Protein AF-A0A257GTY5-F1 (afdb_monomer_lite)

pLDDT: mean 78.93, std 19.8, range [33.22, 96.62]

Structure (mmCIF, N/CA/C/O backbone):
data_AF-A0A257GTY5-F1
#
_entry.id   AF-A0A257GTY5-F1
#
loop_
_atom_site.group_PDB
_atom_site.id
_atom_site.type_symbol
_atom_site.label_atom_id
_atom_site.label_alt_id
_atom_site.label_comp_id
_atom_site.label_asym_id
_atom_site.label_entity_id
_atom_site.label_seq_id
_atom_site.pdbx_PDB_ins_code
_atom_site.Cartn_x
_atom_site.Cartn_y
_atom_site.Cartn_z
_atom_site.occupancy
_atom_site.B_iso_or_equiv
_atom_site.auth_seq_id
_atom_site.auth_comp_id
_atom_site.auth_asym_id
_atom_site.auth_atom_id
_atom_site.pdbx_PDB_model_num
ATOM 1 N N . MET A 1 1 ? -4.261 -2.849 1.178 1.00 85.88 1 MET A N 1
ATOM 2 C CA . MET A 1 1 ? -4.581 -4.123 0.487 1.00 85.88 1 MET A CA 1
ATOM 3 C C . MET A 1 1 ? -6.033 -4.176 0.035 1.00 85.88 1 MET A C 1
ATOM 5 O O . MET A 1 1 ? -6.269 -3.995 -1.147 1.00 85.88 1 MET A O 1
ATOM 9 N N . ALA A 1 2 ? -7.005 -4.370 0.934 1.00 87.62 2 ALA A N 1
ATOM 10 C CA . ALA A 1 2 ? -8.425 -4.482 0.573 1.00 87.62 2 ALA A CA 1
ATOM 11 C C . ALA A 1 2 ? -8.939 -3.290 -0.258 1.00 87.62 2 ALA A C 1
ATOM 13 O O . ALA A 1 2 ? -9.500 -3.480 -1.330 1.00 87.62 2 ALA A O 1
ATOM 14 N N . VAL A 1 3 ? -8.657 -2.067 0.202 1.00 88.75 3 VAL A N 1
ATOM 15 C CA . VAL A 1 3 ? -9.024 -0.817 -0.491 1.00 88.75 3 VAL A CA 1
ATOM 16 C C . VAL A 1 3 ? -8.199 -0.580 -1.766 1.00 88.75 3 VAL A C 1
ATOM 18 O O . VAL A 1 3 ? -8.661 0.113 -2.662 1.00 88.75 3 VAL A O 1
ATOM 21 N N . GLU A 1 4 ? -7.010 -1.182 -1.867 1.00 87.31 4 GLU A N 1
ATOM 22 C CA . GLU A 1 4 ? -6.084 -0.976 -2.993 1.00 87.31 4 GLU A CA 1
ATOM 23 C C . GLU A 1 4 ? -6.451 -1.837 -4.200 1.00 87.31 4 GLU A C 1
ATOM 25 O O . GLU A 1 4 ? -6.582 -1.356 -5.318 1.00 87.31 4 GLU A O 1
ATOM 30 N N . SER A 1 5 ? -6.590 -3.143 -3.975 1.00 89.94 5 SER A N 1
ATOM 31 C CA . SER A 1 5 ? -6.676 -4.144 -5.041 1.00 89.94 5 SER A CA 1
ATOM 32 C C . SER A 1 5 ? -7.868 -5.082 -4.898 1.00 89.94 5 SER A C 1
ATOM 34 O O . SER A 1 5 ? -8.028 -5.981 -5.721 1.00 89.94 5 SER A O 1
ATOM 36 N N . GLY A 1 6 ? -8.658 -4.968 -3.825 1.00 89.25 6 GLY A N 1
ATOM 37 C CA . GLY A 1 6 ? -9.642 -5.997 -3.484 1.00 89.25 6 GLY A CA 1
ATOM 38 C C . GLY A 1 6 ? -9.003 -7.374 -3.264 1.00 89.25 6 GLY A C 1
ATOM 39 O O . GLY A 1 6 ? -9.635 -8.386 -3.538 1.00 89.25 6 GLY A O 1
ATOM 40 N N . PHE A 1 7 ? -7.741 -7.409 -2.813 1.00 90.56 7 PHE A N 1
ATOM 41 C CA . PHE A 1 7 ? -6.913 -8.618 -2.683 1.00 90.56 7 PHE A CA 1
ATOM 42 C C . PHE A 1 7 ? -6.520 -9.295 -4.011 1.00 90.56 7 PHE A C 1
ATOM 44 O O . PHE A 1 7 ? -6.066 -10.438 -4.010 1.00 90.56 7 PHE A O 1
ATOM 51 N N . ASN A 1 8 ? -6.621 -8.598 -5.145 1.00 92.12 8 ASN A N 1
ATOM 52 C CA . ASN A 1 8 ? -6.115 -9.092 -6.423 1.00 92.12 8 ASN A CA 1
ATOM 53 C C . ASN A 1 8 ? -4.604 -8.823 -6.572 1.00 92.12 8 ASN A C 1
ATOM 55 O O . ASN A 1 8 ? -4.175 -7.686 -6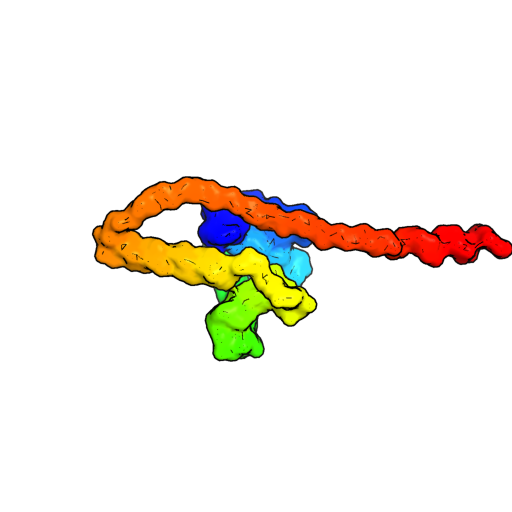.768 1.00 92.12 8 ASN A O 1
ATOM 59 N N . GLN A 1 9 ? -3.791 -9.882 -6.541 1.00 90.75 9 GLN A N 1
ATOM 60 C CA . GLN A 1 9 ? -2.329 -9.786 -6.675 1.00 90.75 9 GLN A CA 1
ATOM 61 C C . GLN A 1 9 ? -1.850 -9.277 -8.042 1.00 90.75 9 GLN A C 1
ATOM 63 O O . GLN A 1 9 ? -0.738 -8.773 -8.144 1.00 90.75 9 GLN A O 1
ATOM 68 N N . PHE A 1 10 ? -2.680 -9.371 -9.083 1.00 92.50 10 PHE A N 1
ATOM 69 C CA . PHE A 1 10 ? -2.343 -8.945 -10.443 1.00 92.50 10 PHE A CA 1
ATOM 70 C C . PHE A 1 10 ? -2.939 -7.582 -10.808 1.00 92.50 10 PHE A C 1
ATOM 72 O O . PHE A 1 10 ? -2.881 -7.178 -11.968 1.00 92.50 10 PHE A O 1
ATOM 79 N N . ALA A 1 11 ? -3.521 -6.867 -9.839 1.00 90.19 11 ALA A N 1
ATOM 80 C CA . ALA A 1 11 ? -4.097 -5.550 -10.071 1.00 90.19 11 ALA A CA 1
ATOM 81 C C . ALA A 1 11 ? -3.036 -4.558 -10.573 1.00 90.19 11 ALA A C 1
ATOM 83 O O . ALA A 1 11 ? -1.925 -4.485 -10.039 1.00 90.19 11 ALA A O 1
ATOM 84 N N . GLN A 1 12 ? -3.397 -3.767 -11.581 1.00 91.81 12 GLN A N 1
ATOM 85 C CA . GLN A 1 12 ? -2.562 -2.705 -12.133 1.00 91.81 12 GLN A CA 1
ATOM 86 C C . GLN A 1 12 ? -3.416 -1.477 -12.428 1.00 91.81 12 GLN A C 1
ATOM 88 O O . GLN A 1 12 ? -4.527 -1.603 -12.944 1.00 91.81 12 GLN A O 1
ATOM 93 N N . SER A 1 13 ? -2.884 -0.295 -12.142 1.00 88.38 13 SER A N 1
ATOM 94 C CA . SER A 1 13 ? -3.519 0.972 -12.494 1.00 88.38 13 SER A CA 1
ATOM 95 C C . SER A 1 13 ? -2.908 1.574 -13.761 1.00 88.38 13 SER A C 1
ATOM 97 O O . SER A 1 13 ? -1.753 1.313 -14.102 1.00 88.38 13 SER A O 1
ATOM 99 N N . ALA A 1 14 ? -3.661 2.452 -14.431 1.00 86.81 14 ALA A N 1
ATOM 100 C CA . ALA A 1 14 ? -3.183 3.185 -15.608 1.00 86.81 14 ALA A CA 1
ATOM 101 C C . ALA A 1 14 ? -1.943 4.056 -15.316 1.00 86.81 14 ALA A C 1
ATOM 103 O O . ALA A 1 14 ? -1.128 4.298 -16.202 1.00 86.81 14 ALA A O 1
ATOM 104 N N . VAL A 1 15 ? -1.775 4.494 -14.064 1.00 82.75 15 VAL A N 1
ATOM 105 C CA . VAL A 1 15 ? -0.631 5.308 -13.627 1.00 82.75 15 VAL A CA 1
ATOM 106 C C . VAL A 1 15 ? 0.579 4.465 -13.202 1.00 82.75 15 VAL A C 1
ATOM 108 O O . VAL A 1 15 ? 1.634 5.014 -12.895 1.00 82.75 15 VAL A O 1
ATOM 111 N N . GLY A 1 16 ? 0.478 3.130 -13.235 1.00 86.25 16 GLY A N 1
ATOM 112 C CA . GLY A 1 16 ? 1.597 2.218 -12.978 1.00 86.25 16 GLY A CA 1
ATOM 113 C C . GLY A 1 16 ? 1.740 1.756 -11.526 1.00 86.25 16 GLY A C 1
ATOM 114 O O . GLY A 1 16 ? 2.820 1.309 -11.138 1.00 86.25 16 GLY A O 1
ATOM 115 N N . ALA A 1 17 ? 0.678 1.851 -10.727 1.00 90.56 17 ALA A N 1
ATOM 116 C CA . ALA A 1 17 ? 0.589 1.142 -9.454 1.00 90.56 17 ALA A CA 1
ATOM 117 C C . ALA A 1 17 ? 0.322 -0.347 -9.713 1.00 90.56 17 ALA A C 1
ATOM 119 O O . ALA A 1 17 ? -0.474 -0.676 -10.593 1.00 90.56 17 ALA A O 1
ATOM 120 N N . GLN A 1 18 ? 1.002 -1.249 -8.999 1.00 93.12 18 GLN A N 1
ATOM 121 C CA . GLN A 1 18 ? 0.929 -2.692 -9.263 1.00 93.12 18 GLN A CA 1
ATOM 122 C C . GLN A 1 18 ? 0.847 -3.517 -7.968 1.00 93.12 18 GLN A C 1
ATOM 124 O O . GLN A 1 18 ? 1.418 -3.158 -6.931 1.00 93.12 18 GLN A O 1
ATOM 129 N N . GLY A 1 19 ? 0.149 -4.650 -8.046 1.00 92.12 19 GLY A N 1
ATOM 130 C CA . GLY A 1 19 ? 0.090 -5.665 -6.996 1.00 92.12 19 GLY A CA 1
ATOM 131 C C . GLY A 1 19 ? -0.944 -5.413 -5.897 1.00 92.12 19 GLY A C 1
ATOM 132 O O . GLY A 1 19 ? -1.745 -4.477 -5.952 1.00 92.12 19 GLY A O 1
ATOM 133 N N . LEU A 1 20 ? -0.911 -6.256 -4.862 1.00 93.69 20 LEU A N 1
ATOM 134 C CA . LEU A 1 20 ? -1.867 -6.258 -3.744 1.00 93.69 20 LEU A CA 1
ATOM 135 C C . LEU A 1 20 ? -2.027 -4.913 -3.022 1.00 93.69 20 LEU A C 1
ATOM 137 O O . LEU A 1 20 ? -3.116 -4.582 -2.545 1.00 93.69 20 LEU A O 1
ATOM 141 N N . MET A 1 21 ? -0.940 -4.169 -2.883 1.00 94.19 21 MET A N 1
ATOM 142 C CA . MET A 1 21 ? -0.867 -2.882 -2.206 1.00 94.19 21 MET A CA 1
ATOM 143 C C . MET A 1 21 ? -0.781 -1.708 -3.182 1.00 94.19 21 MET A C 1
ATOM 145 O O . MET A 1 21 ? -0.551 -0.600 -2.727 1.00 94.19 21 MET A O 1
ATOM 149 N N . GLN A 1 22 ? -0.961 -1.939 -4.491 1.00 93.00 22 GLN A N 1
ATOM 150 C CA . GLN A 1 22 ? -0.922 -0.891 -5.521 1.00 93.00 22 GLN A CA 1
ATOM 151 C C . GLN A 1 22 ? 0.296 0.040 -5.362 1.00 93.00 22 GLN A C 1
ATOM 153 O O . GLN A 1 22 ? 0.197 1.263 -5.353 1.00 93.00 22 GLN A O 1
ATOM 158 N N . VAL A 1 23 ? 1.489 -0.546 -5.242 1.00 90.62 23 VAL A N 1
ATOM 159 C CA . VAL A 1 23 ? 2.727 0.228 -5.088 1.00 90.62 23 VAL A CA 1
ATOM 160 C C . VAL A 1 23 ? 3.187 0.730 -6.455 1.00 90.62 23 VAL A C 1
ATOM 162 O O . VAL A 1 23 ? 3.207 -0.031 -7.424 1.00 90.62 23 VAL A O 1
ATOM 165 N N . MET A 1 24 ? 3.612 1.993 -6.540 1.00 90.12 24 MET A N 1
ATOM 166 C CA . MET A 1 24 ? 4.228 2.546 -7.750 1.00 90.12 24 MET A CA 1
ATOM 167 C C . MET A 1 24 ? 5.636 1.977 -7.964 1.00 90.12 24 MET A C 1
ATOM 169 O O . MET A 1 24 ? 6.627 2.505 -7.459 1.00 90.12 24 MET A O 1
ATOM 173 N N . THR A 1 25 ? 5.742 0.905 -8.747 1.00 86.50 25 THR A N 1
ATOM 174 C CA . THR A 1 25 ? 6.997 0.160 -8.978 1.00 86.50 25 THR A CA 1
ATOM 175 C C . THR A 1 25 ? 8.069 0.967 -9.704 1.00 86.50 25 THR A C 1
ATOM 177 O O . THR A 1 25 ? 9.252 0.669 -9.576 1.00 86.50 25 THR A O 1
ATOM 180 N N . LYS A 1 26 ? 7.677 2.008 -10.450 1.00 86.50 26 LYS A N 1
ATOM 181 C CA . LYS A 1 26 ? 8.614 2.965 -11.060 1.00 86.50 26 LYS A CA 1
ATOM 182 C C . LYS A 1 26 ? 9.264 3.897 -10.033 1.00 86.50 26 LYS A C 1
ATOM 184 O O . LYS A 1 26 ? 10.410 4.269 -10.231 1.00 86.50 26 LYS A O 1
ATOM 189 N N . ILE A 1 27 ? 8.538 4.278 -8.979 1.00 86.44 27 ILE A N 1
ATOM 190 C CA . ILE A 1 27 ? 9.019 5.203 -7.938 1.00 86.44 27 ILE A CA 1
ATOM 191 C C . ILE A 1 27 ? 9.818 4.443 -6.876 1.00 86.44 27 ILE A C 1
ATOM 193 O O . ILE A 1 27 ? 10.827 4.936 -6.390 1.00 86.44 27 ILE A O 1
ATOM 197 N N . HIS A 1 28 ? 9.373 3.233 -6.534 1.00 89.00 28 HIS A N 1
ATOM 198 C CA . HIS A 1 28 ? 9.961 2.397 -5.486 1.00 89.00 28 HIS A CA 1
ATOM 199 C C . HIS A 1 28 ? 10.768 1.220 -6.041 1.00 89.00 28 HIS A C 1
ATOM 201 O O . HIS A 1 28 ? 10.783 0.147 -5.437 1.00 89.00 28 HIS A O 1
ATOM 207 N N . SER A 1 29 ? 11.386 1.376 -7.216 1.00 87.38 29 SER A N 1
ATOM 208 C CA . SER A 1 29 ? 12.134 0.289 -7.860 1.00 87.38 29 SER A CA 1
ATOM 209 C C . SER A 1 29 ? 13.264 -0.230 -6.974 1.00 87.38 29 SER A C 1
ATOM 211 O O . SER A 1 29 ? 13.427 -1.439 -6.853 1.00 87.38 29 SER A O 1
ATOM 213 N N . ASP A 1 30 ? 13.952 0.671 -6.266 1.00 89.81 30 ASP A N 1
ATOM 214 C CA . ASP A 1 30 ? 15.005 0.377 -5.287 1.00 89.81 30 ASP A CA 1
ATOM 215 C C . ASP A 1 30 ? 14.569 -0.650 -4.231 1.00 89.81 30 ASP A C 1
ATOM 217 O O . ASP A 1 30 ? 15.322 -1.558 -3.883 1.00 89.81 30 ASP A O 1
ATOM 221 N N . LYS A 1 31 ? 13.319 -0.560 -3.762 1.00 88.31 31 LYS A N 1
ATOM 222 C CA . LYS A 1 31 ? 12.762 -1.474 -2.755 1.00 88.31 31 LYS A CA 1
ATOM 223 C C . LYS A 1 31 ? 12.422 -2.855 -3.328 1.00 88.31 31 LYS A C 1
ATOM 225 O O . LYS A 1 31 ? 12.255 -3.792 -2.551 1.00 88.31 31 LYS A O 1
ATOM 230 N N . TYR A 1 32 ? 12.325 -2.987 -4.653 1.00 88.62 32 TYR A N 1
ATOM 231 C CA . TYR A 1 32 ? 12.038 -4.239 -5.361 1.00 88.62 32 TYR A CA 1
ATOM 232 C C . TYR A 1 32 ? 13.278 -4.922 -5.953 1.00 88.62 32 TYR A C 1
ATOM 234 O O . TYR A 1 32 ? 13.205 -6.113 -6.255 1.00 88.62 32 TYR A O 1
ATOM 242 N N . GLU A 1 33 ? 14.408 -4.225 -6.106 1.00 88.12 33 GLU A N 1
ATOM 243 C CA . GLU A 1 33 ? 15.627 -4.784 -6.723 1.00 88.12 33 GLU A CA 1
ATOM 244 C C . GLU A 1 33 ? 16.064 -6.098 -6.057 1.00 88.12 33 GLU A C 1
ATOM 246 O O . GLU A 1 33 ? 16.270 -7.108 -6.728 1.00 88.12 33 GLU A O 1
ATOM 251 N N . ASN A 1 34 ? 16.063 -6.137 -4.721 1.00 85.06 34 ASN A N 1
ATOM 252 C CA . ASN A 1 34 ? 16.451 -7.321 -3.943 1.00 85.06 34 ASN A CA 1
ATOM 253 C C . ASN A 1 34 ? 15.472 -8.508 -4.056 1.00 85.06 34 ASN A C 1
ATOM 255 O O . ASN A 1 34 ? 15.740 -9.573 -3.503 1.00 85.06 34 ASN A O 1
ATOM 259 N N . PHE A 1 35 ? 14.340 -8.335 -4.743 1.00 82.25 35 PHE A N 1
ATOM 260 C CA . PHE A 1 35 ? 13.290 -9.343 -4.896 1.00 82.25 35 PHE A CA 1
ATOM 261 C C . PHE A 1 35 ? 13.083 -9.790 -6.352 1.00 82.25 35 PHE A C 1
ATOM 263 O O . PHE A 1 35 ? 12.132 -10.513 -6.636 1.00 82.25 35 PHE A O 1
ATOM 270 N N . GLY A 1 36 ? 13.957 -9.386 -7.282 1.00 80.94 36 GLY A N 1
ATOM 271 C CA . GLY A 1 36 ? 13.826 -9.712 -8.710 1.00 80.94 36 GLY A CA 1
ATOM 272 C C . GLY A 1 36 ? 13.219 -8.588 -9.557 1.00 80.94 36 GLY A C 1
ATOM 273 O O . GLY A 1 36 ? 12.730 -8.834 -10.661 1.00 80.94 36 GLY A O 1
ATOM 274 N N . GLY A 1 37 ? 13.248 -7.350 -9.056 1.00 84.88 37 GLY A N 1
ATOM 275 C CA . GLY A 1 37 ? 12.866 -6.152 -9.801 1.00 84.88 37 GLY A CA 1
ATOM 276 C C . GLY A 1 37 ? 11.352 -5.963 -9.936 1.00 84.88 37 GLY A C 1
ATOM 277 O O . GLY A 1 37 ? 10.559 -6.453 -9.137 1.00 84.88 37 GLY A O 1
ATOM 278 N N . LYS A 1 38 ? 10.920 -5.218 -10.961 1.00 78.38 38 LYS A N 1
ATOM 279 C CA . LYS A 1 38 ? 9.529 -4.728 -11.088 1.00 78.38 38 LYS A CA 1
ATOM 280 C C . LYS A 1 38 ? 8.463 -5.827 -11.093 1.00 78.38 38 LYS A C 1
ATOM 282 O O . LYS A 1 38 ? 7.374 -5.608 -10.572 1.00 78.38 38 LYS A O 1
ATOM 287 N N . LEU A 1 39 ? 8.758 -6.999 -11.661 1.00 86.19 39 LEU A N 1
ATOM 288 C CA . LEU A 1 39 ? 7.803 -8.114 -11.709 1.00 86.19 39 LEU A CA 1
ATOM 289 C C . LEU A 1 39 ? 7.543 -8.726 -10.326 1.00 86.19 39 LEU A C 1
ATOM 291 O O . LEU A 1 39 ? 6.478 -9.302 -10.112 1.00 86.19 39 LEU A O 1
ATOM 295 N N . ALA A 1 40 ? 8.447 -8.526 -9.363 1.00 90.00 40 ALA A N 1
ATOM 296 C CA . ALA A 1 40 ? 8.258 -8.946 -7.978 1.00 90.00 40 ALA A CA 1
ATOM 297 C C . ALA A 1 40 ? 7.103 -8.203 -7.282 1.00 90.00 40 ALA A C 1
ATOM 299 O O . ALA A 1 40 ? 6.625 -8.630 -6.236 1.00 90.00 40 ALA A O 1
ATOM 300 N N . ALA A 1 41 ? 6.584 -7.127 -7.883 1.00 88.19 41 ALA A N 1
ATOM 301 C CA . ALA A 1 41 ? 5.357 -6.486 -7.425 1.00 88.19 41 ALA A CA 1
ATOM 302 C C . ALA A 1 41 ? 4.106 -7.367 -7.576 1.00 88.19 41 ALA A C 1
ATOM 304 O O . ALA A 1 41 ? 3.096 -7.066 -6.945 1.00 88.19 41 ALA A O 1
ATOM 305 N N . PHE A 1 42 ? 4.158 -8.440 -8.372 1.00 91.75 42 PHE A N 1
ATOM 306 C CA . PHE A 1 42 ? 3.071 -9.418 -8.475 1.00 91.75 42 PHE A CA 1
ATOM 307 C C . PHE A 1 42 ? 3.228 -10.606 -7.526 1.00 91.75 42 PHE A C 1
ATOM 309 O O . PHE A 1 42 ? 2.271 -11.357 -7.373 1.00 91.75 42 PHE A O 1
ATOM 316 N N . ASP A 1 43 ? 4.382 -10.770 -6.869 1.00 94.75 43 ASP A N 1
ATOM 317 C CA . ASP A 1 43 ? 4.502 -11.701 -5.748 1.00 94.75 43 ASP A CA 1
ATOM 318 C C . ASP A 1 43 ? 3.784 -11.102 -4.521 1.00 94.75 43 ASP A C 1
ATOM 320 O O . ASP A 1 43 ? 4.200 -10.044 -4.029 1.00 94.75 43 ASP A O 1
ATOM 324 N N . PRO A 1 44 ? 2.721 -11.746 -3.998 1.00 92.62 44 PRO A N 1
ATOM 325 C CA . PRO A 1 44 ? 1.951 -11.250 -2.861 1.00 92.62 44 PRO A CA 1
ATOM 326 C C . PRO A 1 44 ? 2.796 -10.851 -1.660 1.00 92.62 44 PRO A C 1
ATOM 328 O O . PRO A 1 44 ? 2.555 -9.812 -1.041 1.00 92.62 44 PRO A O 1
ATOM 331 N N . LEU A 1 45 ? 3.783 -11.682 -1.319 1.00 95.00 45 LEU A N 1
ATOM 332 C CA . LEU A 1 45 ? 4.572 -11.503 -0.110 1.00 95.00 45 LEU A CA 1
ATOM 333 C C . LEU A 1 45 ? 5.548 -10.339 -0.262 1.00 95.00 45 LEU A C 1
ATOM 335 O O . LEU A 1 45 ? 5.666 -9.509 0.643 1.00 95.00 45 LEU A O 1
ATOM 339 N N . THR A 1 46 ? 6.218 -10.247 -1.407 1.00 94.62 46 THR A N 1
ATOM 340 C CA . THR A 1 46 ? 7.095 -9.121 -1.729 1.00 94.62 46 THR A CA 1
ATOM 341 C C . THR A 1 46 ? 6.312 -7.817 -1.791 1.00 94.62 46 THR A C 1
ATOM 343 O O . THR A 1 46 ? 6.686 -6.850 -1.126 1.00 94.62 46 THR A O 1
ATOM 346 N N . ASN A 1 47 ? 5.194 -7.781 -2.518 1.00 94.00 47 ASN A N 1
ATOM 347 C CA . ASN A 1 47 ? 4.381 -6.576 -2.650 1.00 94.00 47 ASN A CA 1
ATOM 348 C C . ASN A 1 47 ? 3.830 -6.099 -1.298 1.00 94.00 47 ASN A C 1
ATOM 350 O O . ASN A 1 47 ? 3.856 -4.902 -1.014 1.00 94.00 47 ASN A O 1
ATOM 354 N N . LEU A 1 48 ? 3.419 -7.028 -0.427 1.00 94.75 48 LEU A N 1
ATOM 355 C CA . LEU A 1 48 ? 3.021 -6.719 0.945 1.00 94.75 48 LEU A CA 1
ATOM 356 C C . LEU A 1 48 ? 4.173 -6.110 1.753 1.00 94.75 48 LEU A C 1
ATOM 358 O O . LEU A 1 48 ? 3.992 -5.087 2.409 1.00 94.75 48 LEU A O 1
ATOM 362 N N . ARG A 1 49 ? 5.367 -6.711 1.708 1.00 94.88 49 ARG A N 1
ATOM 363 C CA . ARG A 1 49 ? 6.542 -6.215 2.448 1.00 94.88 49 ARG A CA 1
ATOM 364 C C . ARG A 1 49 ? 6.954 -4.822 1.988 1.00 94.88 49 ARG A C 1
ATOM 366 O O . ARG A 1 49 ? 7.155 -3.938 2.821 1.00 94.88 49 ARG A O 1
ATOM 373 N N . VAL A 1 50 ? 7.051 -4.615 0.676 1.00 94.06 50 VAL A N 1
ATOM 374 C CA . VAL A 1 50 ? 7.425 -3.317 0.104 1.00 94.06 50 VAL A CA 1
ATOM 375 C C . VAL A 1 50 ? 6.338 -2.279 0.375 1.00 94.06 50 VAL A C 1
ATOM 377 O O . VAL A 1 50 ? 6.645 -1.193 0.863 1.00 94.06 50 VAL A O 1
ATOM 380 N N . GLY A 1 51 ? 5.067 -2.611 0.139 1.00 93.62 51 GLY A N 1
ATOM 381 C CA . GLY A 1 51 ? 3.945 -1.710 0.398 1.00 93.62 51 GLY A CA 1
ATOM 382 C C . GLY A 1 51 ? 3.839 -1.303 1.868 1.00 93.62 51 GLY A C 1
ATOM 383 O O . GLY A 1 51 ? 3.672 -0.119 2.159 1.00 93.62 51 GLY A O 1
ATOM 384 N N . ALA A 1 52 ? 4.029 -2.239 2.801 1.00 95.44 52 ALA A N 1
ATOM 385 C CA . ALA A 1 52 ? 4.070 -1.948 4.233 1.00 95.44 52 ALA A CA 1
ATOM 386 C C . ALA A 1 52 ? 5.252 -1.042 4.608 1.00 95.44 52 ALA A C 1
ATOM 388 O O . ALA A 1 52 ? 5.091 -0.134 5.423 1.00 95.44 52 ALA A O 1
ATOM 389 N N . LYS A 1 53 ? 6.426 -1.242 3.993 1.00 95.06 53 LYS A N 1
ATOM 390 C CA . LYS A 1 53 ? 7.591 -0.379 4.217 1.00 95.06 53 LYS A CA 1
ATOM 391 C C . LYS A 1 53 ? 7.339 1.052 3.740 1.00 95.06 53 LYS A C 1
ATOM 393 O O . LYS A 1 53 ? 7.630 1.992 4.475 1.00 95.06 53 LYS A O 1
ATOM 398 N N . VAL A 1 54 ? 6.759 1.218 2.551 1.00 93.38 54 VAL A N 1
ATOM 399 C CA . VAL A 1 54 ? 6.374 2.535 2.016 1.00 93.38 54 VAL A CA 1
ATOM 400 C C . VAL A 1 54 ? 5.350 3.212 2.933 1.00 93.38 54 VAL A C 1
ATOM 402 O O . VAL A 1 54 ? 5.535 4.371 3.298 1.00 93.38 54 VAL A O 1
ATOM 405 N N . LEU A 1 55 ? 4.317 2.488 3.377 1.00 94.38 55 LEU A N 1
ATOM 406 C CA . LEU A 1 55 ? 3.312 3.020 4.302 1.00 94.38 55 LEU A CA 1
ATOM 407 C C . LEU A 1 55 ? 3.925 3.440 5.647 1.00 94.38 55 LEU A C 1
ATOM 409 O O . LEU A 1 55 ? 3.614 4.517 6.153 1.00 94.38 55 LEU A O 1
ATOM 413 N N . GLN A 1 56 ? 4.829 2.632 6.208 1.00 95.75 56 GLN A N 1
ATOM 414 C CA . GLN A 1 56 ? 5.551 2.971 7.436 1.00 95.75 56 GLN A CA 1
ATOM 415 C C . GLN A 1 56 ? 6.329 4.286 7.284 1.00 95.75 56 GLN A C 1
ATOM 417 O O . GLN A 1 56 ? 6.282 5.135 8.172 1.00 95.75 56 GLN A O 1
ATOM 422 N N . GLU A 1 57 ? 7.023 4.473 6.161 1.00 94.62 57 GLU A N 1
ATOM 423 C CA . GLU A 1 57 ? 7.763 5.704 5.869 1.00 94.62 57 GLU A CA 1
ATOM 424 C C . GLU A 1 57 ? 6.827 6.913 5.706 1.00 94.62 57 GLU A C 1
ATOM 426 O O . GLU A 1 57 ? 7.143 7.998 6.193 1.00 94.62 57 GLU A O 1
ATOM 431 N N . CYS A 1 58 ? 5.660 6.739 5.078 1.00 93.56 58 CYS A N 1
ATOM 432 C CA . CYS A 1 58 ? 4.630 7.777 4.988 1.00 93.56 58 CYS A CA 1
ATOM 433 C C . CYS A 1 58 ? 4.113 8.197 6.371 1.00 93.56 58 CYS A C 1
ATOM 435 O O . CYS A 1 58 ? 4.050 9.390 6.654 1.00 93.56 58 CYS A O 1
ATOM 437 N N . ILE A 1 59 ? 3.793 7.240 7.246 1.00 95.00 59 ILE A N 1
ATOM 438 C CA . ILE A 1 59 ? 3.324 7.515 8.615 1.00 95.00 59 ILE A CA 1
ATOM 439 C C . ILE A 1 59 ? 4.408 8.230 9.423 1.00 95.00 59 ILE A C 1
ATOM 441 O O . ILE A 1 59 ? 4.126 9.234 10.072 1.00 95.00 59 ILE A O 1
ATOM 445 N N . ALA A 1 60 ? 5.653 7.753 9.349 1.00 96.62 60 ALA A N 1
ATOM 446 C CA . ALA A 1 60 ? 6.771 8.358 10.066 1.00 96.62 60 ALA A CA 1
ATOM 447 C C . ALA A 1 60 ? 7.005 9.820 9.651 1.00 96.62 60 ALA A C 1
ATOM 449 O O . ALA A 1 60 ? 7.248 10.663 10.509 1.00 96.62 60 ALA A O 1
ATOM 450 N N . ARG A 1 61 ? 6.892 10.136 8.353 1.00 93.88 61 ARG A N 1
ATOM 451 C CA . ARG A 1 61 ? 7.019 11.516 7.854 1.00 93.88 61 ARG A CA 1
ATOM 452 C C . ARG A 1 61 ? 5.826 12.398 8.214 1.00 93.88 61 ARG A C 1
ATOM 454 O O . ARG A 1 61 ? 6.012 13.581 8.469 1.00 93.88 61 ARG A O 1
ATOM 461 N N . ALA A 1 62 ? 4.616 11.846 8.193 1.00 92.75 62 ALA A N 1
ATOM 462 C CA . ALA A 1 62 ? 3.389 12.612 8.383 1.00 92.75 62 ALA A CA 1
ATOM 463 C C . ALA A 1 62 ? 3.000 12.805 9.862 1.00 92.75 62 ALA A C 1
ATOM 465 O O . ALA A 1 62 ? 2.168 13.654 10.170 1.00 92.75 62 ALA A O 1
ATOM 466 N N . GLY A 1 63 ? 3.572 12.016 10.778 1.00 94.75 63 GLY A N 1
ATOM 467 C CA . GLY A 1 63 ? 3.378 12.140 12.228 1.00 94.75 63 GLY A CA 1
ATOM 468 C C . GLY A 1 63 ? 2.068 11.553 12.767 1.00 94.75 63 GLY A C 1
ATOM 469 O O . GL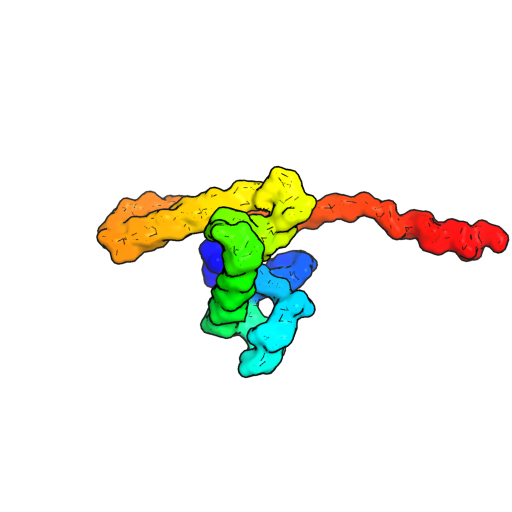Y A 1 63 ? 1.889 11.475 13.980 1.00 94.75 63 GLY A O 1
ATOM 470 N N . SER A 1 64 ? 1.160 11.102 11.900 1.00 94.12 64 SER A N 1
ATOM 471 C CA . SER A 1 64 ? -0.072 10.409 12.286 1.00 94.12 64 SER A CA 1
ATOM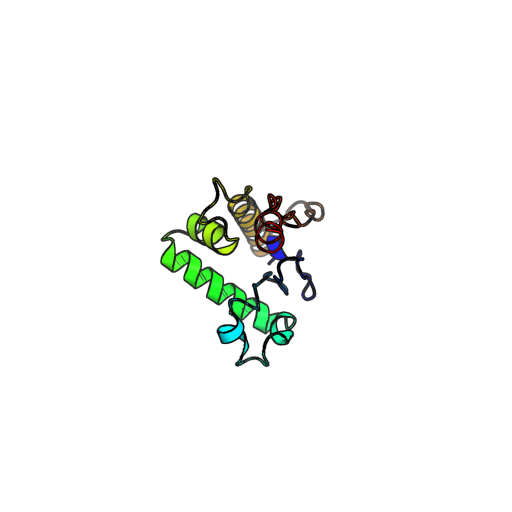 472 C C . SER A 1 64 ? -0.457 9.343 11.267 1.00 94.12 64 SER A C 1
ATOM 474 O O . SER A 1 64 ? 0.015 9.344 10.126 1.00 94.12 64 SER A O 1
ATOM 476 N N . LEU A 1 65 ? -1.325 8.419 11.681 1.00 93.31 65 LEU A N 1
ATOM 477 C CA . LEU A 1 65 ? -1.802 7.348 10.813 1.00 93.31 65 LEU A CA 1
ATOM 478 C C . LEU A 1 65 ? -2.619 7.911 9.649 1.00 93.31 65 LEU A C 1
ATOM 480 O O . LEU A 1 65 ? -2.358 7.580 8.497 1.00 93.31 65 LEU A O 1
ATOM 484 N N . GLU A 1 66 ? -3.570 8.796 9.932 1.00 91.44 66 GLU A N 1
ATOM 485 C CA . GLU A 1 66 ? -4.446 9.398 8.933 1.00 91.44 66 GLU A CA 1
ATOM 486 C C . GLU A 1 66 ? -3.636 10.220 7.934 1.00 91.44 66 GLU A C 1
ATOM 488 O O . GLU A 1 66 ? -3.807 10.054 6.731 1.00 91.44 66 GLU A O 1
ATOM 493 N N . ALA A 1 67 ? -2.713 11.068 8.398 1.00 90.75 67 ALA A N 1
ATOM 494 C CA . ALA A 1 67 ? -1.853 11.833 7.498 1.00 90.75 67 ALA A CA 1
ATOM 495 C C . ALA A 1 67 ? -0.902 10.919 6.702 1.00 90.75 67 ALA A C 1
ATOM 497 O O . ALA A 1 67 ? -0.666 11.159 5.518 1.00 90.75 67 ALA A O 1
ATOM 498 N N . GLY A 1 68 ? -0.428 9.825 7.307 1.00 93.44 68 GLY A N 1
ATOM 499 C CA . GLY A 1 68 ? 0.349 8.792 6.626 1.00 93.44 68 GLY A CA 1
ATOM 500 C C . GLY A 1 68 ? -0.429 8.104 5.505 1.00 93.44 68 GLY A C 1
ATOM 501 O O . GLY A 1 68 ? 0.102 7.944 4.410 1.00 93.44 68 GLY A O 1
ATOM 502 N N . LEU A 1 69 ? -1.701 7.764 5.734 1.00 92.19 69 LEU A N 1
ATOM 503 C CA . LEU A 1 69 ? -2.591 7.191 4.717 1.00 92.19 69 LEU A CA 1
ATOM 504 C C . LEU A 1 69 ? -2.842 8.170 3.563 1.00 92.19 69 LEU A C 1
ATOM 506 O O . LEU A 1 69 ? -2.782 7.772 2.401 1.00 92.19 69 LEU A O 1
ATOM 510 N N . ARG A 1 70 ? -3.043 9.461 3.858 1.00 89.44 70 ARG A N 1
ATOM 511 C CA . ARG A 1 70 ? -3.154 10.501 2.816 1.00 89.44 70 ARG A CA 1
ATOM 512 C C . ARG A 1 70 ? -1.868 10.632 2.004 1.00 89.44 70 ARG A C 1
ATOM 514 O O . ARG A 1 70 ? -1.916 10.738 0.783 1.00 89.44 70 ARG A O 1
ATOM 521 N N . SER A 1 71 ? -0.714 10.583 2.667 1.00 89.44 71 SER A N 1
ATOM 522 C CA . SER A 1 71 ? 0.584 10.595 1.988 1.00 89.44 71 SER A CA 1
ATOM 523 C C . SER A 1 71 ? 0.780 9.352 1.115 1.00 89.44 71 SER A C 1
ATOM 525 O O . SER A 1 71 ? 1.305 9.475 0.012 1.00 89.44 71 SER A O 1
ATOM 527 N N . TYR A 1 72 ? 0.331 8.180 1.571 1.00 90.19 72 TYR A N 1
ATOM 528 C CA . TYR A 1 72 ? 0.474 6.912 0.854 1.00 90.19 72 TYR A CA 1
ATOM 529 C C . TYR A 1 72 ? -0.274 6.894 -0.486 1.00 90.19 72 TYR A C 1
ATOM 531 O O . TYR A 1 72 ? 0.297 6.489 -1.493 1.00 90.19 72 TYR A O 1
ATOM 539 N N . VAL A 1 73 ? -1.511 7.404 -0.526 1.00 86.44 73 VAL A N 1
ATOM 540 C CA . VAL A 1 73 ? -2.307 7.501 -1.768 1.00 86.44 73 VAL A CA 1
ATOM 541 C C . VAL A 1 73 ? -1.860 8.656 -2.684 1.00 86.44 73 VAL A C 1
ATOM 543 O O . VAL A 1 73 ? -2.422 8.865 -3.755 1.00 86.44 73 VAL A O 1
ATOM 546 N N . GLY A 1 74 ? -0.849 9.433 -2.278 1.00 78.50 74 GLY A N 1
ATOM 547 C CA . GLY A 1 74 ? -0.378 10.601 -3.026 1.00 78.50 74 GLY A CA 1
ATOM 548 C C . GLY A 1 74 ? -1.247 11.853 -2.851 1.00 78.50 74 GLY A C 1
ATOM 549 O O . GLY A 1 74 ? -1.067 12.825 -3.578 1.00 78.50 74 GLY A O 1
ATOM 550 N N . ALA A 1 75 ? -2.151 11.881 -1.866 1.00 58.66 75 ALA A N 1
ATOM 551 C CA . ALA A 1 75 ? -3.004 13.034 -1.559 1.00 58.66 75 ALA A CA 1
ATOM 552 C C . ALA A 1 75 ? -2.299 14.134 -0.741 1.00 58.66 75 ALA A C 1
ATOM 554 O O . ALA A 1 75 ? -2.953 15.047 -0.253 1.00 58.66 75 ALA A O 1
ATOM 555 N N . GLY A 1 76 ? -0.971 14.080 -0.590 1.00 51.97 76 GLY A N 1
ATOM 556 C CA . GLY A 1 76 ? -0.206 15.072 0.177 1.00 51.97 76 GLY A CA 1
ATOM 557 C C . GLY A 1 76 ? -0.299 16.513 -0.351 1.00 51.97 76 GLY A C 1
ATOM 558 O O . GLY A 1 76 ? -0.035 17.431 0.417 1.00 51.97 76 GLY A O 1
ATOM 559 N N . ASN A 1 77 ? -0.706 16.702 -1.616 1.00 48.41 77 ASN A N 1
ATOM 560 C CA . ASN A 1 77 ? -0.772 18.007 -2.292 1.00 48.41 77 ASN A CA 1
ATOM 561 C C . ASN A 1 77 ? -2.181 18.397 -2.801 1.00 48.41 77 ASN A C 1
ATOM 563 O O . ASN A 1 77 ? -2.309 19.440 -3.433 1.00 48.41 77 ASN A O 1
ATOM 567 N N . ASN A 1 78 ? -3.217 17.580 -2.573 1.00 55.31 78 ASN A N 1
ATOM 568 C CA . ASN A 1 78 ? -4.591 17.852 -3.028 1.00 55.31 78 ASN A CA 1
ATOM 569 C C . ASN A 1 78 ? -5.490 18.246 -1.843 1.00 55.31 78 ASN A C 1
ATOM 571 O O . ASN A 1 78 ? -5.205 17.864 -0.709 1.00 55.31 78 ASN A O 1
ATOM 575 N N . ASP A 1 79 ? -6.614 18.921 -2.110 1.00 59.31 79 ASP A N 1
ATOM 576 C CA . ASP A 1 79 ? -7.574 19.409 -1.095 1.00 59.31 79 ASP A CA 1
ATOM 577 C C . ASP A 1 79 ? -8.176 18.304 -0.192 1.00 59.31 79 ASP A C 1
ATOM 579 O O . ASP A 1 79 ? -8.831 18.588 0.813 1.00 59.31 79 ASP A O 1
ATOM 583 N N . GLY A 1 80 ? -7.946 17.027 -0.514 1.00 65.62 80 GLY A N 1
ATOM 584 C CA . GLY A 1 80 ? -8.302 15.878 0.313 1.00 65.62 80 GLY A CA 1
ATOM 585 C C . GLY A 1 80 ? -7.851 14.543 -0.288 1.00 65.62 80 GLY A C 1
ATOM 586 O O . GLY A 1 80 ? -7.277 14.480 -1.372 1.00 65.62 80 GLY A O 1
ATOM 587 N N . ASP A 1 81 ? -8.146 13.445 0.410 1.00 75.56 81 ASP A N 1
ATOM 588 C CA . ASP A 1 81 ? -7.796 12.068 0.021 1.00 75.56 81 ASP A CA 1
ATOM 589 C C . ASP A 1 81 ? -8.962 11.289 -0.611 1.00 75.56 81 ASP A C 1
ATOM 591 O O . ASP A 1 81 ? -8.930 10.061 -0.690 1.00 75.56 81 ASP A O 1
ATOM 595 N N . GLY A 1 82 ? -10.040 11.979 -0.998 1.00 80.00 82 GLY A N 1
ATOM 596 C CA . GLY A 1 82 ? -11.245 11.345 -1.547 1.00 80.00 82 GLY A CA 1
ATOM 597 C C . GLY A 1 82 ? -11.934 10.371 -0.579 1.00 80.00 82 GLY A C 1
ATOM 598 O O . GLY A 1 82 ? -12.623 9.443 -1.016 1.00 80.00 82 GLY A O 1
ATOM 599 N N . GLY A 1 83 ? -11.716 10.532 0.732 1.00 86.75 83 GLY A N 1
ATOM 600 C CA . GLY A 1 83 ? -12.218 9.627 1.766 1.00 86.75 83 GLY A CA 1
ATOM 601 C C . GLY A 1 83 ? -11.428 8.320 1.871 1.00 86.75 83 GLY A C 1
ATOM 602 O O . GLY A 1 83 ? -11.902 7.371 2.497 1.00 86.75 83 GLY A O 1
ATOM 603 N N . TYR A 1 84 ? -10.247 8.240 1.256 1.00 88.81 84 TYR A N 1
ATOM 604 C CA . TYR A 1 84 ? -9.399 7.052 1.271 1.00 88.81 84 TYR A CA 1
ATOM 605 C C . TYR A 1 84 ? -9.053 6.601 2.696 1.00 88.81 84 TYR A C 1
ATOM 607 O O . TYR A 1 84 ? -9.298 5.442 3.035 1.00 88.81 84 TYR A O 1
ATOM 615 N N . ALA A 1 85 ? -8.568 7.496 3.565 1.00 89.75 85 ALA A N 1
ATOM 616 C CA . ALA A 1 85 ? -8.217 7.126 4.934 1.00 89.75 85 ALA A CA 1
ATOM 617 C C . ALA A 1 85 ? -9.436 6.590 5.697 1.00 89.75 85 ALA A C 1
ATOM 619 O O . ALA A 1 85 ? -9.338 5.577 6.387 1.00 89.75 85 ALA A O 1
ATOM 620 N N . ALA A 1 86 ? -10.610 7.201 5.508 1.00 90.50 86 ALA A N 1
ATOM 621 C CA . ALA A 1 86 ? -11.851 6.726 6.115 1.00 90.50 86 ALA A CA 1
ATOM 622 C C . ALA A 1 86 ? -12.221 5.308 5.640 1.00 90.50 86 ALA A C 1
ATOM 624 O O . ALA A 1 86 ? -12.563 4.459 6.465 1.00 90.50 86 ALA A O 1
ATOM 625 N N . LYS A 1 87 ? -12.086 5.016 4.338 1.00 90.06 87 LYS A N 1
ATOM 626 C CA . LYS A 1 87 ? -12.309 3.670 3.775 1.00 90.06 87 LYS A CA 1
ATOM 627 C C . LYS A 1 87 ? -11.345 2.641 4.366 1.00 90.06 87 LYS A C 1
ATOM 629 O O . LYS A 1 87 ? -11.776 1.559 4.759 1.00 90.06 87 LYS A O 1
ATOM 634 N N . VAL A 1 88 ? -10.058 2.980 4.473 1.00 92.44 88 VAL A N 1
ATOM 635 C CA . VAL A 1 88 ? -9.040 2.088 5.054 1.00 92.44 88 VAL A CA 1
ATOM 636 C C . VAL A 1 88 ? -9.333 1.802 6.526 1.00 92.44 88 VAL A C 1
ATOM 638 O O . VAL A 1 88 ? -9.278 0.647 6.944 1.00 92.44 88 VAL A O 1
ATOM 641 N N . MET A 1 89 ? -9.692 2.821 7.305 1.00 93.19 89 MET A N 1
ATOM 642 C CA . MET A 1 89 ? -9.995 2.664 8.730 1.00 93.19 89 MET A CA 1
ATOM 643 C C . MET A 1 89 ? -11.277 1.861 8.971 1.00 93.19 89 MET A C 1
ATOM 645 O O . MET A 1 89 ? -11.310 1.017 9.870 1.00 93.19 89 MET A O 1
ATOM 649 N N . ALA A 1 90 ? -12.309 2.070 8.150 1.00 92.19 90 ALA A N 1
ATOM 650 C CA . ALA A 1 90 ? -13.537 1.282 8.201 1.00 92.19 90 ALA A CA 1
ATOM 651 C C . ALA A 1 90 ? -13.258 -0.202 7.920 1.00 92.19 90 ALA A C 1
ATOM 653 O O . ALA A 1 90 ? -13.693 -1.072 8.676 1.00 92.19 90 ALA A O 1
ATOM 654 N N . GLU A 1 91 ? -12.467 -0.492 6.887 1.00 92.69 91 GLU A N 1
ATOM 655 C CA . GLU A 1 91 ? -12.103 -1.862 6.530 1.00 92.69 91 GLU A CA 1
ATOM 656 C C . GLU A 1 91 ? -11.195 -2.517 7.579 1.00 92.69 91 GLU A C 1
ATOM 658 O O . GLU A 1 91 ? -11.397 -3.676 7.941 1.00 92.69 91 GLU A O 1
ATOM 663 N N . HIS A 1 92 ? -10.246 -1.771 8.148 1.00 92.94 92 HIS A N 1
ATOM 664 C CA . HIS A 1 92 ? -9.429 -2.244 9.266 1.00 92.94 92 HIS A CA 1
ATOM 665 C C . HIS A 1 92 ? -10.289 -2.598 10.491 1.00 92.94 92 HIS A C 1
ATOM 667 O O . HIS A 1 92 ? -10.109 -3.662 11.083 1.00 92.94 92 HIS A O 1
ATOM 673 N N . SER A 1 93 ? -11.262 -1.751 10.846 1.00 92.38 93 SER A N 1
ATOM 674 C CA . SER A 1 93 ? -12.210 -2.030 11.933 1.00 92.38 93 SER A CA 1
ATOM 675 C C . SER A 1 93 ? -13.036 -3.288 11.656 1.00 92.38 93 SER A C 1
ATOM 677 O O . SER A 1 93 ? -13.175 -4.142 12.535 1.00 92.38 93 SER A O 1
ATOM 679 N N . ARG A 1 94 ? -13.524 -3.454 10.420 1.00 91.50 94 ARG A N 1
ATOM 680 C CA . ARG A 1 94 ? -14.270 -4.645 9.995 1.00 91.50 94 ARG A CA 1
ATOM 681 C C . ARG A 1 94 ? -13.431 -5.916 10.139 1.00 91.50 94 ARG A C 1
ATOM 683 O O . ARG A 1 94 ? -13.892 -6.885 10.735 1.00 91.50 94 ARG A O 1
ATOM 690 N N . LEU A 1 95 ? -12.191 -5.911 9.647 1.00 90.94 95 LEU A N 1
ATOM 691 C CA . LEU A 1 95 ? -11.280 -7.055 9.762 1.00 90.94 95 LEU A CA 1
ATOM 692 C C . LEU A 1 95 ? -10.943 -7.379 11.223 1.00 90.94 95 LEU A C 1
ATOM 694 O O . LEU A 1 95 ? -10.895 -8.551 11.587 1.00 90.94 95 LEU A O 1
ATOM 698 N N . LYS A 1 96 ? -10.784 -6.360 12.075 1.00 93.50 96 LYS A N 1
ATOM 699 C CA . LYS A 1 96 ? -10.545 -6.538 13.514 1.00 93.50 96 LYS A CA 1
ATOM 700 C C . LYS A 1 96 ? -11.739 -7.172 14.236 1.00 93.50 96 LYS A C 1
ATOM 702 O O . LYS A 1 96 ? -11.562 -7.969 15.152 1.00 93.50 96 LYS A O 1
ATOM 707 N N . GLN A 1 97 ? -12.966 -6.847 13.831 1.00 92.00 97 GLN A N 1
ATOM 708 C CA . GLN A 1 97 ? -14.164 -7.498 14.370 1.00 92.00 97 GLN A CA 1
ATOM 709 C C . GLN A 1 97 ? -14.198 -8.986 14.005 1.00 92.00 97 GLN A C 1
ATOM 711 O O . GLN A 1 97 ? -14.403 -9.819 14.890 1.00 92.00 97 GLN A O 1
ATOM 716 N N . VAL A 1 98 ? -13.903 -9.314 12.741 1.00 91.69 98 VAL A N 1
ATOM 717 C CA . VAL A 1 98 ? -13.810 -10.702 12.258 1.00 91.69 98 VAL A CA 1
ATOM 718 C C . VAL A 1 98 ? -12.713 -11.475 12.987 1.00 91.69 98 VAL A C 1
ATOM 720 O O . VAL A 1 98 ? -12.960 -12.590 13.436 1.00 91.69 98 VAL A O 1
ATOM 723 N N . SER A 1 99 ? -11.523 -10.890 13.171 1.00 91.62 99 SER A N 1
ATOM 724 C CA . SER A 1 99 ? -10.431 -11.554 13.900 1.00 91.62 99 SER A CA 1
ATOM 725 C C . SER A 1 99 ? -10.774 -11.826 15.365 1.00 91.62 99 SER A C 1
ATOM 727 O O . SER A 1 99 ? -10.242 -12.757 15.955 1.00 91.62 99 SER A O 1
ATOM 729 N N . ASN A 1 100 ? -11.680 -11.034 15.940 1.00 94.06 100 ASN A N 1
ATOM 730 C CA . ASN A 1 100 ? -12.201 -11.226 17.291 1.00 94.06 100 ASN A CA 1
ATOM 731 C C . ASN A 1 100 ? -13.400 -12.198 17.343 1.00 94.06 100 ASN A C 1
ATOM 733 O O . ASN A 1 100 ? -14.035 -12.311 18.386 1.00 94.06 100 ASN A O 1
ATOM 737 N N . GLY A 1 101 ? -13.742 -12.864 16.234 1.00 91.44 101 GLY A N 1
ATOM 738 C CA . GLY A 1 101 ? -14.824 -13.851 16.158 1.00 91.44 101 GLY A CA 1
ATOM 739 C C . GLY A 1 101 ? -16.228 -13.268 15.973 1.00 91.44 101 GLY A C 1
ATOM 740 O O . GLY A 1 101 ? -17.204 -14.012 16.046 1.00 91.44 101 GLY A O 1
ATOM 741 N N . HIS A 1 102 ? -16.361 -11.963 15.723 1.00 88.94 102 HIS A N 1
ATOM 742 C CA . HIS A 1 102 ? -17.667 -11.349 15.481 1.00 88.94 102 HIS A CA 1
ATOM 743 C C . HIS A 1 102 ? -18.122 -11.585 14.038 1.00 88.94 102 HIS A C 1
ATOM 745 O O . HIS A 1 102 ? -17.339 -11.468 13.092 1.00 88.94 102 HIS A O 1
ATOM 751 N N . SER A 1 103 ? -19.416 -11.859 13.862 1.00 84.62 103 SER A N 1
ATOM 752 C CA . SER A 1 103 ? -20.039 -11.872 12.540 1.00 84.62 103 SER A CA 1
ATOM 753 C C . SER A 1 103 ? -20.219 -10.434 12.055 1.00 84.62 103 SER A C 1
ATOM 755 O O . SER A 1 103 ? -20.890 -9.634 12.706 1.00 84.62 103 SER A O 1
ATOM 757 N N . VAL A 1 104 ? -19.604 -10.103 10.921 1.00 82.31 104 VAL A N 1
ATOM 758 C CA . VAL A 1 104 ? -19.809 -8.822 10.237 1.00 82.31 104 VAL A CA 1
ATOM 759 C C . VAL A 1 104 ? -20.697 -9.049 9.014 1.00 82.31 104 VAL A C 1
ATOM 761 O O . VAL A 1 104 ? -20.537 -10.071 8.340 1.00 82.31 104 VAL A O 1
ATOM 764 N N . PRO A 1 105 ? -21.604 -8.116 8.675 1.00 78.00 105 PRO A N 1
ATOM 765 C CA . PRO A 1 105 ? -22.353 -8.194 7.429 1.00 78.00 105 PRO A CA 1
ATOM 766 C C . PRO A 1 105 ? -21.389 -8.300 6.243 1.00 78.00 105 PRO A C 1
ATOM 768 O O . PRO A 1 105 ? -20.382 -7.585 6.190 1.00 78.00 105 PRO A O 1
ATOM 771 N N . ALA A 1 106 ? -21.694 -9.178 5.286 1.00 66.69 106 ALA A N 1
ATOM 772 C CA . ALA A 1 106 ? -20.965 -9.238 4.028 1.00 66.69 106 ALA A CA 1
ATOM 773 C C . ALA A 1 106 ? -21.221 -7.932 3.259 1.00 66.69 106 ALA A C 1
ATOM 775 O O . ALA A 1 106 ? -22.231 -7.784 2.577 1.00 66.69 106 ALA A O 1
ATOM 776 N N . SER A 1 107 ? -20.337 -6.947 3.423 1.00 60.81 107 SER A N 1
ATOM 777 C CA . SER A 1 107 ? -20.364 -5.743 2.595 1.00 60.81 107 SER A CA 1
ATOM 778 C C . SER A 1 107 ? -20.103 -6.158 1.146 1.00 60.81 107 SER A C 1
ATOM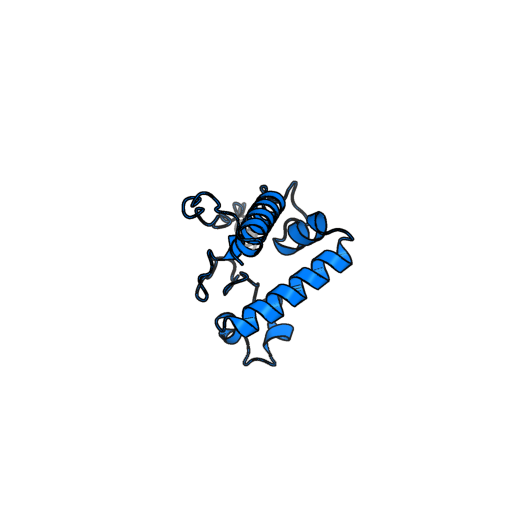 780 O O . SER A 1 107 ? -19.171 -6.922 0.884 1.00 60.81 107 SER A O 1
ATOM 782 N N . ALA A 1 108 ? -20.947 -5.693 0.221 1.00 51.12 108 ALA A N 1
ATOM 783 C CA . ALA A 1 108 ? -20.807 -5.941 -1.212 1.00 51.12 108 ALA A CA 1
ATOM 784 C C . ALA A 1 108 ? -19.392 -5.559 -1.699 1.00 51.12 108 ALA A C 1
ATOM 786 O O . ALA A 1 108 ? -18.789 -4.644 -1.121 1.00 51.12 108 ALA A O 1
ATOM 787 N N . PRO A 1 109 ? -18.851 -6.224 -2.743 1.00 47.28 109 PRO A N 1
ATOM 788 C CA . PRO A 1 109 ? -17.540 -5.892 -3.290 1.00 47.28 109 PRO A CA 1
ATOM 789 C C . PRO A 1 109 ? -17.480 -4.394 -3.587 1.00 47.28 109 PRO A C 1
ATOM 791 O O . PRO A 1 109 ? -18.223 -3.875 -4.419 1.00 47.28 109 PRO A O 1
ATOM 794 N N . GLN A 1 110 ? -16.627 -3.694 -2.842 1.00 48.34 110 GLN A N 1
ATOM 795 C CA . GLN A 1 110 ? -16.413 -2.267 -3.013 1.00 48.34 110 GLN A CA 1
ATOM 796 C C . GLN A 1 110 ? -15.846 -2.072 -4.420 1.00 48.34 110 GLN A C 1
ATOM 798 O O . GLN A 1 110 ? -14.787 -2.612 -4.744 1.00 48.34 110 GLN A O 1
ATOM 803 N N . SER A 1 111 ? -16.560 -1.328 -5.265 1.00 40.94 111 SER A N 1
ATOM 804 C CA . SER A 1 111 ? -16.050 -0.890 -6.559 1.00 40.94 111 SER A CA 1
ATOM 805 C C . SER A 1 111 ? -14.736 -0.148 -6.328 1.00 40.94 111 SER A C 1
ATOM 807 O O . SER A 1 111 ? -14.714 0.908 -5.690 1.00 40.94 111 SER A O 1
ATOM 809 N N . ILE A 1 112 ? -13.647 -0.738 -6.808 1.00 43.28 112 ILE A N 1
ATOM 810 C CA . ILE A 1 112 ? -12.302 -0.170 -6.783 1.00 43.28 112 ILE A CA 1
ATOM 811 C C . ILE A 1 112 ? -12.387 1.232 -7.403 1.00 43.28 112 ILE A C 1
ATOM 813 O O . ILE A 1 112 ? -12.828 1.341 -8.551 1.00 43.28 112 ILE A O 1
ATOM 817 N N . PRO A 1 113 ? -12.007 2.315 -6.702 1.00 40.12 113 PRO A N 1
ATOM 818 C CA . PRO A 1 113 ? -11.800 3.574 -7.379 1.00 40.12 113 PRO A CA 1
ATOM 819 C C . PRO A 1 113 ? -10.556 3.394 -8.250 1.00 40.12 113 PRO A C 1
ATOM 821 O O . PRO A 1 113 ? -9.427 3.499 -7.778 1.00 40.12 113 PRO A O 1
ATOM 824 N N . THR A 1 114 ? -10.747 3.138 -9.544 1.00 35.75 114 THR A N 1
ATOM 825 C CA . THR A 1 114 ? -9.821 3.683 -10.534 1.00 35.75 114 THR A CA 1
ATOM 826 C C . THR A 1 114 ? -9.721 5.160 -10.204 1.00 35.75 114 THR A C 1
ATOM 828 O O . THR A 1 114 ? -10.718 5.873 -10.325 1.00 35.75 114 THR A O 1
ATOM 831 N N . VAL A 1 115 ? -8.565 5.619 -9.726 1.00 43.12 115 VAL A N 1
ATOM 832 C CA . VAL A 1 115 ? -8.262 7.046 -9.752 1.00 43.12 115 VAL A CA 1
ATOM 833 C C . VAL A 1 115 ? -8.401 7.429 -11.222 1.00 43.12 115 VAL A C 1
ATOM 835 O O . VAL A 1 115 ? -7.564 7.063 -12.048 1.00 43.12 115 VAL A O 1
ATOM 838 N N . ALA A 1 116 ? -9.543 8.026 -11.569 1.00 39.59 116 ALA A N 1
ATOM 839 C CA . ALA A 1 116 ? -9.756 8.602 -12.878 1.00 39.59 116 ALA A CA 1
ATOM 840 C C . ALA A 1 116 ? -8.613 9.599 -13.086 1.00 39.59 116 ALA A C 1
ATOM 842 O O . ALA A 1 116 ? -8.258 10.299 -12.129 1.00 39.59 116 ALA A O 1
ATOM 843 N N . PRO A 1 117 ? -7.990 9.631 -14.274 1.00 39.59 117 PRO A N 1
ATOM 844 C CA . PRO A 1 117 ? -6.919 10.575 -14.523 1.00 39.59 117 PRO A CA 1
ATOM 845 C C . PRO A 1 117 ? -7.441 11.967 -14.175 1.00 39.59 117 PRO A C 1
ATOM 847 O O . PRO A 1 117 ? -8.509 12.367 -14.647 1.00 39.59 117 PRO A O 1
ATOM 850 N N . ALA A 1 118 ? -6.701 12.688 -13.329 1.00 40.28 118 ALA A N 1
ATOM 851 C CA . ALA A 1 118 ? -6.840 14.130 -13.271 1.00 40.28 118 ALA A CA 1
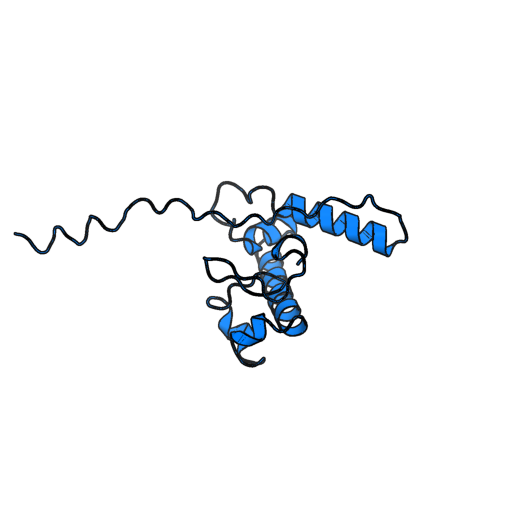ATOM 852 C C . ALA A 1 118 ? -6.806 14.608 -14.724 1.00 40.28 118 ALA A C 1
ATOM 854 O O . ALA A 1 118 ? -5.909 14.221 -15.479 1.00 40.28 118 ALA A O 1
ATOM 855 N N . LYS A 1 119 ? -7.848 15.334 -15.134 1.00 33.22 119 LYS A N 1
ATOM 856 C CA . LYS A 1 119 ? -7.946 15.924 -16.462 1.00 33.22 119 LYS A CA 1
ATOM 857 C C . LYS A 1 119 ? -6.631 16.654 -16.719 1.00 33.22 119 LYS A C 1
ATOM 859 O O . LYS A 1 119 ? -6.353 17.658 -16.074 1.00 33.22 119 LYS A O 1
ATOM 864 N N . VAL A 1 120 ? -5.807 16.097 -17.604 1.00 38.62 120 VAL A N 1
ATOM 865 C CA . VAL A 1 120 ? -4.606 16.762 -18.094 1.00 38.62 120 VAL A CA 1
ATOM 866 C C . VAL A 1 120 ? -5.128 17.924 -18.922 1.00 38.62 120 VAL A C 1
ATOM 868 O O . VAL A 1 120 ? -5.574 17.740 -20.055 1.00 38.62 120 VAL A O 1
ATOM 871 N N . GLU A 1 121 ? -5.187 19.105 -18.315 1.00 37.81 121 GLU A N 1
ATOM 872 C CA . GLU A 1 121 ? -5.323 20.336 -19.072 1.00 37.81 121 GLU A CA 1
ATOM 873 C C . GLU A 1 121 ? -4.074 20.471 -19.944 1.00 37.81 121 GLU A C 1
ATOM 875 O O . GLU A 1 121 ? -2.946 20.572 -19.473 1.00 37.81 121 GLU A O 1
ATOM 880 N N . SER A 1 122 ? -4.334 20.323 -21.240 1.00 43.25 122 SER A N 1
ATOM 881 C CA . SER A 1 122 ? -3.521 20.644 -22.407 1.00 43.25 122 SER A CA 1
ATOM 882 C C . SER A 1 122 ? -2.269 21.492 -22.147 1.00 43.25 122 SER A C 1
ATOM 884 O O . SER A 1 122 ? -2.321 22.718 -22.176 1.00 43.25 122 SER A O 1
ATOM 886 N N . GLU A 1 123 ? -1.114 20.832 -22.053 1.00 44.22 123 GLU A N 1
ATOM 887 C CA . GLU A 1 123 ? 0.204 21.474 -22.194 1.00 44.22 123 GLU A CA 1
ATOM 888 C C . GLU A 1 123 ? 0.916 21.057 -23.498 1.00 44.22 123 GLU A C 1
ATOM 890 O O . GLU A 1 123 ? 2.128 21.182 -23.644 1.00 44.22 123 GLU A O 1
ATOM 895 N N . VAL A 1 124 ? 0.158 20.563 -24.485 1.00 41.72 124 VAL A N 1
ATOM 896 C CA . VAL A 1 124 ? 0.693 20.164 -25.804 1.00 41.72 124 VAL A CA 1
ATOM 897 C C . VAL A 1 124 ? 0.677 21.327 -26.814 1.00 41.72 124 VAL A C 1
ATOM 899 O O . VAL A 1 124 ? 1.339 21.261 -27.845 1.00 41.72 124 VAL A O 1
ATOM 902 N N . GLU A 1 125 ? 0.002 22.443 -26.522 1.00 43.38 125 GLU A N 1
ATOM 903 C CA . GLU A 1 125 ? -0.190 23.519 -27.510 1.00 43.38 125 GLU A CA 1
ATOM 904 C C . GLU A 1 125 ? 0.974 24.529 -27.593 1.00 43.38 125 GLU A C 1
ATOM 906 O O . GLU A 1 125 ? 1.091 25.251 -28.578 1.00 43.38 125 GLU A O 1
ATOM 911 N N . LYS A 1 126 ? 1.908 24.552 -26.628 1.00 40.88 126 LYS A N 1
ATOM 912 C CA . LYS A 1 126 ? 2.986 25.567 -26.602 1.00 40.88 126 LYS A CA 1
ATOM 913 C C . LYS A 1 126 ? 4.290 25.182 -27.308 1.00 40.88 126 LYS A C 1
ATOM 915 O O . LYS A 1 126 ? 5.149 26.039 -27.489 1.00 40.88 126 LYS A O 1
ATOM 920 N N . VAL A 1 127 ? 4.451 23.924 -27.726 1.00 43.91 127 VAL A N 1
ATOM 921 C CA . VAL A 1 127 ? 5.671 23.472 -28.431 1.00 43.91 127 VAL A CA 1
ATOM 922 C C . VAL A 1 127 ? 5.505 23.541 -29.957 1.00 43.91 127 VAL A C 1
ATOM 924 O O . VAL A 1 127 ? 6.487 23.690 -30.680 1.00 43.91 127 VAL A O 1
ATOM 927 N N . ALA A 1 128 ? 4.266 23.528 -30.463 1.00 43.16 128 ALA A N 1
ATOM 928 C CA . ALA A 1 128 ? 3.983 23.594 -31.899 1.00 43.16 128 ALA A CA 1
ATOM 929 C C . ALA A 1 128 ? 4.117 25.009 -32.504 1.00 43.16 128 ALA A C 1
ATOM 931 O O . ALA A 1 128 ? 4.273 25.139 -33.715 1.00 43.16 128 ALA A O 1
ATOM 932 N N . SER A 1 129 ? 4.109 26.070 -31.690 1.00 47.47 129 SER A N 1
ATOM 933 C CA . SER A 1 129 ? 4.181 27.458 -32.175 1.00 47.47 129 SER A CA 1
ATOM 934 C C . SER A 1 129 ? 5.604 28.001 -32.370 1.00 47.47 129 SER A C 1
ATOM 936 O O . SER A 1 129 ? 5.755 29.133 -32.812 1.00 47.47 129 SER A O 1
ATOM 938 N N . LEU A 1 130 ? 6.653 27.232 -32.052 1.00 47.16 130 LEU A N 1
ATOM 939 C CA . LEU A 1 130 ? 8.053 27.673 -32.191 1.00 47.16 130 LEU A CA 1
ATOM 940 C C . LEU A 1 130 ? 8.730 27.222 -33.495 1.00 47.16 130 LEU A C 1
ATOM 942 O O . LEU A 1 130 ? 9.857 27.625 -33.759 1.00 47.16 130 LEU A O 1
ATOM 946 N N . PHE A 1 131 ? 8.050 26.424 -34.323 1.00 48.97 131 PHE A N 1
ATOM 947 C CA . PHE A 1 131 ? 8.590 25.922 -35.595 1.00 48.97 131 PH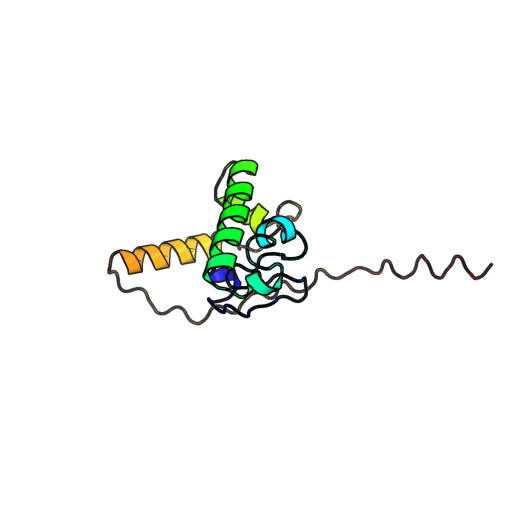E A CA 1
ATOM 948 C C . PHE A 1 131 ? 7.958 26.554 -36.840 1.00 48.97 131 PHE A C 1
ATOM 950 O O . PHE A 1 131 ? 8.221 26.100 -37.950 1.00 48.97 131 PHE A O 1
ATOM 957 N N . ASN A 1 132 ? 7.145 27.601 -36.678 1.00 46.12 132 ASN A N 1
ATOM 958 C CA . ASN A 1 132 ? 6.566 28.318 -37.810 1.00 46.12 132 ASN A CA 1
ATOM 959 C C . ASN A 1 132 ? 6.599 29.834 -37.567 1.00 46.12 132 ASN A C 1
ATOM 961 O O . ASN A 1 132 ? 5.589 30.457 -37.237 1.00 46.12 132 ASN A O 1
ATOM 965 N N . SER A 1 133 ? 7.788 30.422 -37.675 1.00 44.59 133 SER A N 1
ATOM 966 C CA . SER A 1 133 ? 8.017 31.853 -37.923 1.00 44.59 133 SER A CA 1
ATOM 967 C C . SER A 1 133 ? 9.304 32.018 -38.717 1.00 44.59 133 SER A C 1
ATOM 969 O O . SER A 1 133 ? 10.293 31.350 -38.344 1.00 44.59 133 SER A O 1
#

Secondary structure (DSSP, 8-state):
-HHHHTT-TT-B-TTSEETTTTEETTTSHHHHHTTTSGGGGGSHHHHHHHHHHHHHHHHHHHSSHHHHHHHHTTGGGSS--TTHHHHHHHHHHHHHHHHTT--------------PPP-----STTSGGGS--

Sequence (133 aa):
MAVESGFNQFAQSAVGAQGLMQVMTKIHSDKYENFGGKLAAFDPLTNLRVGAKVLQECIARAGSLEAGLRSYVGAGNNDGDGGYAAKVMAEHSRLKQVSNGHSVPASAPQSIPTVAPAKVESEVEKVASLFNS

Radius of gyration: 18.12 Å; chains: 1; bounding box: 39×46×55 Å

Foldseek 3Di:
DCLAAVQQQQDAAPQQQHGRLRHNQVVVQVLCVVVPTSVCSSVNVSVVVSSVVQLVVLCVVQVHNLSSQCVSCVVVPPPDSPCRSVVVVVVVVVVVCVVVVHDDPPDDRPDHPRVDPPPPDDPPPVVVVPPPD